Protein AF-A0A6L2R5H6-F1 (afdb_monomer)

Organism: NCBI:txid2696086

Structure (mmCIF, N/CA/C/O backbone):
data_AF-A0A6L2R5H6-F1
#
_entry.id   AF-A0A6L2R5H6-F1
#
loop_
_atom_site.group_PDB
_atom_site.id
_atom_site.type_symbol
_atom_site.label_atom_id
_atom_site.label_alt_id
_atom_site.label_comp_id
_atom_site.label_asym_id
_atom_site.label_entity_id
_atom_site.label_seq_id
_atom_site.pdbx_PDB_ins_code
_atom_site.Cartn_x
_atom_site.Cartn_y
_atom_site.Cartn_z
_atom_site.occupancy
_atom_site.B_iso_or_equiv
_atom_site.auth_seq_id
_atom_site.auth_comp_id
_atom_site.auth_asym_id
_atom_site.auth_atom_id
_atom_site.pdbx_PDB_model_num
ATOM 1 N N . MET A 1 1 ? -16.674 -4.174 21.453 1.00 46.22 1 MET A N 1
ATOM 2 C CA . MET A 1 1 ? -16.564 -4.418 19.999 1.00 46.22 1 MET A CA 1
ATOM 3 C C . MET A 1 1 ? -15.358 -3.650 19.458 1.00 46.22 1 MET A C 1
ATOM 5 O O . MET A 1 1 ? -15.331 -2.440 19.596 1.00 46.22 1 MET A O 1
ATOM 9 N N . ARG A 1 2 ? -14.319 -4.340 18.954 1.00 59.28 2 ARG A N 1
ATOM 10 C CA . ARG A 1 2 ? -13.053 -3.749 18.433 1.00 59.28 2 ARG A CA 1
ATOM 11 C C . ARG A 1 2 ? -12.675 -4.263 17.030 1.00 59.28 2 ARG A C 1
ATOM 13 O O . ARG A 1 2 ? -11.589 -3.983 16.540 1.00 59.28 2 ARG A O 1
ATOM 20 N N . GLN A 1 3 ? -13.557 -5.034 16.389 1.00 64.62 3 GLN A N 1
ATOM 21 C CA . GLN A 1 3 ? -13.247 -5.757 15.149 1.00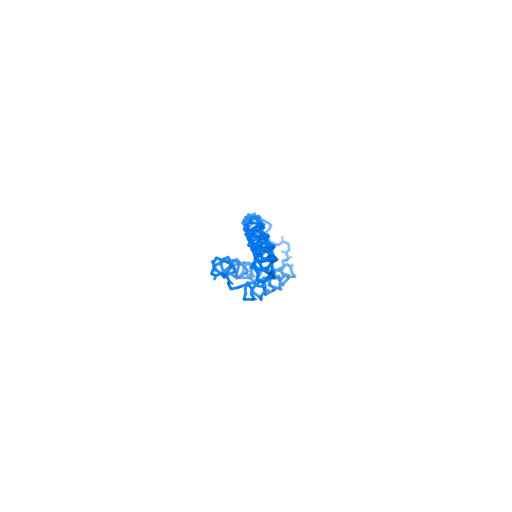 64.62 3 GLN A CA 1
ATOM 22 C C . GLN A 1 3 ? -12.982 -4.818 13.962 1.00 64.62 3 GLN A C 1
ATOM 24 O O . GLN A 1 3 ? -12.023 -5.047 13.234 1.00 64.62 3 GLN A O 1
ATOM 29 N N . GLY A 1 4 ? -13.735 -3.719 13.823 1.00 64.31 4 GLY A N 1
ATOM 30 C CA . GLY A 1 4 ? -13.471 -2.701 12.795 1.00 64.31 4 GLY A CA 1
ATOM 31 C C . GLY A 1 4 ? -12.086 -2.055 12.928 1.00 64.31 4 GLY A C 1
ATOM 32 O O . GLY A 1 4 ? -11.376 -1.896 11.940 1.00 64.31 4 GLY A O 1
ATOM 33 N N . ILE A 1 5 ? -11.646 -1.775 14.160 1.00 65.56 5 ILE A N 1
ATOM 34 C CA . ILE A 1 5 ? -10.323 -1.192 14.439 1.00 65.56 5 ILE A CA 1
ATOM 35 C C . ILE A 1 5 ? -9.202 -2.171 14.061 1.00 65.56 5 ILE A C 1
ATOM 37 O O . ILE A 1 5 ? -8.264 -1.787 13.369 1.00 65.56 5 ILE A O 1
ATOM 41 N N . CYS A 1 6 ? -9.328 -3.451 14.427 1.00 74.88 6 CYS A N 1
ATOM 42 C CA . CYS A 1 6 ? -8.341 -4.471 14.056 1.00 74.88 6 CYS A CA 1
ATOM 43 C C . CYS A 1 6 ? -8.226 -4.666 12.533 1.00 74.88 6 CYS A C 1
ATOM 45 O O . CYS A 1 6 ? -7.149 -4.985 12.030 1.00 74.88 6 CYS A O 1
ATOM 47 N N . LEU A 1 7 ? -9.321 -4.473 11.791 1.00 77.12 7 LEU A N 1
ATOM 48 C CA . LEU A 1 7 ? -9.310 -4.527 10.329 1.00 77.12 7 LEU A CA 1
ATOM 49 C C . LEU A 1 7 ? -8.588 -3.319 9.723 1.00 77.12 7 LEU A C 1
ATOM 51 O O . LEU A 1 7 ? -7.810 -3.492 8.787 1.00 77.12 7 LEU A O 1
ATOM 55 N N . LEU A 1 8 ? -8.759 -2.118 10.283 1.00 73.88 8 LEU A N 1
ATOM 56 C CA . LEU A 1 8 ? -8.023 -0.933 9.831 1.00 73.88 8 LEU A CA 1
ATOM 57 C C . LEU A 1 8 ? -6.516 -1.053 10.088 1.00 73.88 8 LEU A C 1
ATOM 59 O O . LEU A 1 8 ? -5.730 -0.757 9.190 1.00 73.88 8 LEU A O 1
ATOM 63 N N . ASP A 1 9 ? -6.102 -1.554 11.255 1.00 77.31 9 ASP A N 1
ATOM 64 C CA . ASP A 1 9 ? -4.680 -1.802 11.541 1.00 77.31 9 ASP A CA 1
ATOM 65 C C . ASP A 1 9 ? -4.088 -2.841 10.571 1.00 77.31 9 ASP A C 1
ATOM 67 O O . ASP A 1 9 ? -2.950 -2.719 10.109 1.00 77.31 9 ASP A O 1
ATOM 71 N N . ARG A 1 10 ? -4.885 -3.845 10.185 1.00 80.62 10 ARG A N 1
ATOM 72 C CA . ARG A 1 10 ? -4.477 -4.846 9.194 1.00 80.62 10 ARG A CA 1
ATOM 73 C C . ARG A 1 10 ? -4.363 -4.265 7.785 1.00 80.62 10 ARG A C 1
ATOM 75 O O . ARG A 1 10 ? -3.398 -4.577 7.093 1.00 80.62 10 ARG A O 1
ATOM 82 N N . ALA A 1 11 ? -5.289 -3.398 7.376 1.00 80.38 11 ALA A N 1
ATOM 83 C CA . ALA A 1 11 ? -5.197 -2.676 6.107 1.00 80.38 11 ALA A CA 1
ATOM 84 C C . ALA A 1 11 ? -3.939 -1.792 6.043 1.00 80.38 11 ALA A C 1
ATOM 86 O O . ALA A 1 11 ? -3.295 -1.698 4.999 1.00 80.38 11 ALA A O 1
ATOM 87 N N . LEU A 1 12 ? -3.565 -1.189 7.171 1.00 78.50 12 LEU A N 1
ATOM 88 C CA . LEU A 1 12 ? -2.388 -0.334 7.303 1.00 78.50 12 LEU A CA 1
ATOM 89 C C . LEU A 1 12 ? -1.082 -1.136 7.183 1.00 78.50 12 LEU A C 1
ATOM 91 O O . LEU A 1 12 ? -0.160 -0.727 6.484 1.00 78.50 12 LEU A O 1
ATOM 95 N N . ASN A 1 13 ? -1.031 -2.331 7.774 1.00 84.44 13 ASN A N 1
ATOM 96 C CA . ASN A 1 13 ? 0.104 -3.241 7.610 1.00 84.44 13 ASN A CA 1
ATOM 97 C C . ASN A 1 13 ? 0.256 -3.723 6.151 1.00 84.44 13 ASN A C 1
ATOM 99 O O . ASN A 1 13 ? 1.364 -3.759 5.619 1.00 84.44 13 ASN A O 1
ATOM 103 N N . ILE A 1 14 ? -0.854 -4.024 5.468 1.00 86.56 14 ILE A N 1
ATOM 104 C CA . ILE A 1 14 ? -0.828 -4.396 4.042 1.00 86.56 14 ILE A CA 1
ATOM 105 C C . ILE A 1 14 ? -0.347 -3.227 3.177 1.00 86.56 14 ILE A C 1
ATOM 107 O O . ILE A 1 14 ? 0.426 -3.447 2.251 1.00 86.56 14 ILE A O 1
ATOM 111 N N . ALA A 1 15 ? -0.725 -1.987 3.503 1.00 79.06 15 ALA A N 1
ATOM 112 C CA . ALA A 1 15 ? -0.234 -0.807 2.792 1.00 79.06 15 ALA A CA 1
ATOM 113 C C . ALA A 1 15 ? 1.296 -0.657 2.900 1.00 79.06 15 ALA A C 1
ATOM 115 O O . AL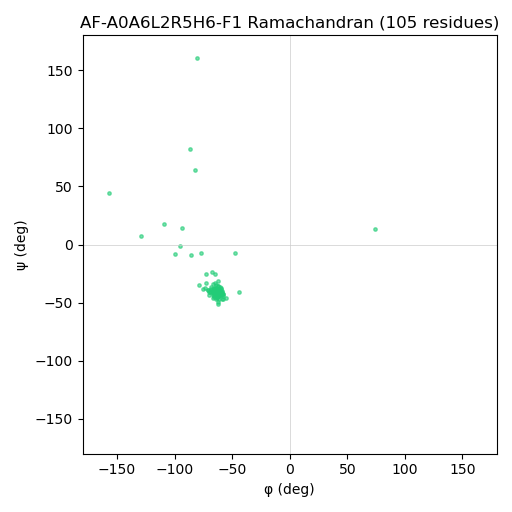A A 1 15 ? 1.946 -0.339 1.910 1.00 79.06 15 ALA A O 1
ATOM 116 N N . HIS A 1 16 ? 1.895 -0.937 4.062 1.00 81.12 16 HIS A N 1
ATOM 117 C CA . HIS A 1 16 ? 3.358 -0.936 4.195 1.00 81.12 16 HIS A CA 1
ATOM 118 C C . HIS A 1 16 ? 4.024 -2.034 3.354 1.00 81.12 16 HIS A C 1
ATOM 120 O O . HIS A 1 16 ? 5.071 -1.805 2.754 1.00 81.12 16 HIS A O 1
ATOM 126 N N . GLN A 1 17 ? 3.410 -3.216 3.273 1.00 85.06 17 GLN A N 1
ATOM 127 C CA . GLN A 1 17 ? 3.912 -4.312 2.438 1.00 85.06 17 GLN A CA 1
ATOM 128 C C . GLN A 1 17 ? 3.777 -3.996 0.943 1.00 85.06 17 GLN A C 1
ATOM 130 O O . GLN A 1 17 ? 4.670 -4.326 0.169 1.00 85.06 17 GLN A O 1
ATOM 135 N N . GLU A 1 18 ? 2.696 -3.322 0.543 1.00 83.88 18 GLU A N 1
ATOM 136 C CA . GLU A 1 18 ? 2.498 -2.809 -0.816 1.00 83.88 18 GLU A CA 1
ATOM 137 C C . GLU A 1 18 ? 3.595 -1.797 -1.172 1.00 83.88 18 GLU A C 1
ATOM 139 O O . GLU A 1 18 ? 4.214 -1.923 -2.225 1.00 83.88 18 GLU A O 1
ATOM 144 N N . MET A 1 19 ? 3.899 -0.849 -0.277 1.00 78.31 19 MET A N 1
ATOM 145 C CA . MET A 1 19 ? 4.988 0.119 -0.473 1.00 78.31 19 MET A CA 1
ATOM 146 C C . MET A 1 19 ? 6.342 -0.573 -0.652 1.00 78.31 19 MET A C 1
ATOM 148 O O . MET A 1 19 ? 7.053 -0.275 -1.609 1.00 78.31 19 MET A O 1
ATOM 152 N N . ALA A 1 20 ? 6.667 -1.541 0.208 1.00 82.75 20 ALA A N 1
ATOM 153 C CA . ALA A 1 20 ? 7.906 -2.308 0.093 1.00 82.75 20 ALA A CA 1
ATOM 154 C C . ALA A 1 20 ? 7.974 -3.123 -1.214 1.00 82.75 20 ALA A C 1
ATOM 156 O O . ALA A 1 20 ? 9.029 -3.205 -1.839 1.00 82.75 20 ALA A O 1
ATOM 157 N N . ALA A 1 21 ? 6.852 -3.695 -1.665 1.00 81.56 21 ALA A N 1
ATOM 158 C CA . ALA A 1 21 ? 6.779 -4.414 -2.937 1.00 81.56 21 ALA A CA 1
ATOM 159 C C . ALA A 1 21 ? 6.974 -3.476 -4.142 1.00 81.56 21 ALA A C 1
ATOM 161 O O . ALA A 1 21 ? 7.657 -3.841 -5.097 1.00 81.56 21 ALA A O 1
ATOM 162 N N . ILE A 1 22 ? 6.434 -2.253 -4.084 1.00 79.56 22 ILE A N 1
ATOM 163 C CA . ILE A 1 22 ? 6.658 -1.222 -5.108 1.00 79.56 22 ILE A CA 1
ATOM 164 C C . ILE A 1 22 ? 8.138 -0.825 -5.161 1.00 79.56 22 ILE A C 1
ATOM 166 O O . ILE A 1 22 ? 8.703 -0.758 -6.251 1.00 79.56 22 ILE A O 1
ATOM 170 N N . GLU A 1 23 ? 8.779 -0.599 -4.011 1.00 79.69 23 GLU A N 1
ATOM 171 C CA . GLU A 1 23 ? 10.214 -0.274 -3.939 1.00 79.69 23 GLU A CA 1
ATOM 172 C C . GLU A 1 23 ? 11.097 -1.405 -4.482 1.00 79.69 23 GLU A C 1
ATOM 174 O O . GLU A 1 23 ? 12.097 -1.146 -5.150 1.00 79.69 23 GLU A O 1
ATOM 179 N N . ALA A 1 24 ? 10.700 -2.658 -4.256 1.00 82.56 24 ALA A N 1
ATOM 180 C CA . ALA A 1 24 ? 11.383 -3.837 -4.780 1.00 82.56 24 ALA A CA 1
ATOM 181 C C . ALA A 1 24 ? 11.104 -4.111 -6.275 1.00 82.56 24 ALA A C 1
ATOM 183 O O . ALA A 1 24 ? 11.718 -5.004 -6.858 1.00 82.56 24 ALA A O 1
ATOM 184 N N . GLY A 1 25 ? 10.188 -3.369 -6.910 1.00 82.56 25 GLY A N 1
ATOM 185 C CA . GLY A 1 25 ? 9.763 -3.599 -8.296 1.00 82.56 25 GLY A CA 1
ATOM 186 C C . GLY A 1 25 ? 8.854 -4.822 -8.486 1.00 82.56 25 GLY A C 1
ATOM 187 O O . GLY A 1 25 ? 8.618 -5.247 -9.617 1.00 82.56 25 GLY A O 1
ATOM 188 N N . GLU A 1 26 ? 8.319 -5.386 -7.400 1.00 89.56 26 GLU A N 1
ATOM 189 C CA . GLU A 1 26 ? 7.391 -6.522 -7.388 1.00 89.56 26 GLU A CA 1
ATOM 190 C C . GLU A 1 26 ? 5.945 -6.050 -7.651 1.00 89.56 26 GLU A C 1
ATOM 192 O O . GLU A 1 26 ? 5.063 -6.139 -6.793 1.00 89.56 26 GLU A O 1
ATOM 197 N N . TYR A 1 27 ? 5.685 -5.514 -8.846 1.00 78.88 27 TYR A N 1
ATOM 198 C CA . TYR A 1 27 ? 4.416 -4.840 -9.161 1.00 78.88 27 TYR A CA 1
ATOM 199 C C . TYR A 1 27 ? 3.180 -5.751 -9.117 1.00 78.88 27 TYR A C 1
ATOM 201 O O . TYR A 1 27 ? 2.117 -5.304 -8.687 1.00 78.88 27 TYR A O 1
ATOM 209 N N . ASP A 1 28 ? 3.307 -7.022 -9.509 1.00 83.06 28 ASP A N 1
ATOM 210 C CA . ASP A 1 28 ? 2.193 -7.982 -9.455 1.00 83.06 28 ASP A CA 1
ATOM 211 C C . ASP A 1 28 ? 1.738 -8.213 -8.006 1.00 83.06 28 ASP A C 1
ATOM 213 O O . ASP A 1 28 ? 0.552 -8.117 -7.685 1.00 83.06 28 ASP A O 1
ATOM 217 N N . LYS A 1 29 ? 2.705 -8.397 -7.101 1.00 82.06 29 LYS A N 1
ATOM 218 C CA . LYS A 1 29 ? 2.472 -8.550 -5.662 1.00 82.06 29 LYS A CA 1
ATOM 219 C C . LYS A 1 29 ? 1.909 -7.277 -5.036 1.00 82.06 29 LYS A C 1
ATOM 221 O O . LYS A 1 29 ? 0.993 -7.352 -4.220 1.00 82.06 29 LYS A O 1
ATOM 226 N N . ALA A 1 30 ? 2.403 -6.105 -5.437 1.00 80.12 30 ALA A N 1
ATOM 227 C CA . ALA A 1 30 ? 1.825 -4.832 -5.010 1.00 80.12 30 ALA A CA 1
ATOM 228 C C . ALA A 1 30 ? 0.344 -4.721 -5.423 1.00 80.12 30 ALA A C 1
ATOM 230 O O . ALA A 1 30 ? -0.490 -4.303 -4.622 1.00 80.12 30 ALA A O 1
ATOM 231 N N . GLY A 1 31 ? -0.008 -5.165 -6.634 1.00 81.75 31 GLY A N 1
ATOM 232 C CA . GLY A 1 31 ? -1.390 -5.190 -7.116 1.00 81.75 31 GLY A CA 1
ATOM 233 C C . GLY A 1 31 ? -2.309 -6.134 -6.331 1.00 81.75 31 GLY A C 1
ATOM 234 O O . GLY A 1 31 ? -3.468 -5.795 -6.074 1.00 81.75 31 GLY A O 1
ATOM 235 N N . GLU A 1 32 ? -1.810 -7.300 -5.921 1.00 89.56 32 GLU A N 1
ATOM 236 C CA . GLU A 1 32 ? -2.548 -8.233 -5.057 1.00 89.56 32 GLU A CA 1
ATOM 237 C C . GLU A 1 32 ? -2.770 -7.660 -3.653 1.00 89.56 32 GLU A C 1
ATOM 239 O O . GLU A 1 32 ? -3.898 -7.672 -3.151 1.00 89.56 32 GLU A O 1
ATOM 244 N N . LEU A 1 33 ? -1.723 -7.084 -3.052 1.00 86.62 33 LEU A N 1
ATOM 245 C CA . LEU A 1 33 ? -1.792 -6.426 -1.744 1.00 86.62 33 LEU A CA 1
ATOM 246 C C . LEU A 1 33 ? -2.759 -5.234 -1.767 1.00 86.62 33 LEU A C 1
ATOM 248 O O . LEU A 1 33 ? -3.566 -5.071 -0.850 1.00 86.62 33 LEU A O 1
ATOM 252 N N . ALA A 1 34 ? -2.759 -4.447 -2.846 1.00 82.00 34 ALA A N 1
ATOM 253 C CA . ALA A 1 34 ? -3.684 -3.333 -3.026 1.00 82.00 34 ALA A CA 1
ATOM 254 C C . ALA A 1 34 ? -5.152 -3.793 -3.042 1.00 82.00 34 ALA A C 1
ATOM 256 O O . ALA A 1 34 ? -6.001 -3.173 -2.392 1.00 82.00 34 ALA A O 1
ATOM 257 N N . ARG A 1 35 ? -5.448 -4.897 -3.745 1.00 87.19 35 ARG A N 1
ATOM 258 C CA . ARG A 1 35 ? -6.785 -5.516 -3.774 1.00 87.19 35 ARG A CA 1
ATOM 259 C C . ARG A 1 35 ? -7.196 -5.998 -2.385 1.00 87.19 35 ARG A C 1
ATOM 261 O O . ARG A 1 35 ? -8.242 -5.595 -1.883 1.00 87.19 35 ARG A O 1
ATOM 268 N N . GLN A 1 36 ? -6.325 -6.762 -1.728 1.00 88.38 36 GLN A N 1
ATOM 269 C CA . GLN A 1 36 ? -6.579 -7.296 -0.391 1.00 88.38 36 GLN A CA 1
ATOM 270 C C . GLN A 1 36 ? -6.826 -6.188 0.645 1.00 88.38 36 GLN A C 1
ATOM 272 O O . GLN A 1 36 ? -7.694 -6.311 1.512 1.00 88.38 36 GLN A O 1
ATOM 277 N N . ARG A 1 37 ? -6.098 -5.072 0.545 1.00 88.06 37 ARG A N 1
ATOM 278 C CA . ARG A 1 37 ? -6.328 -3.892 1.383 1.00 88.06 37 ARG A CA 1
ATOM 279 C C . ARG A 1 37 ? -7.714 -3.288 1.150 1.00 88.06 37 ARG A C 1
ATOM 281 O O . ARG A 1 37 ? -8.383 -2.940 2.122 1.00 88.06 37 ARG A O 1
ATOM 288 N N . GLY A 1 38 ? -8.144 -3.160 -0.106 1.00 82.81 38 GLY A N 1
ATOM 289 C CA . GLY A 1 38 ? -9.466 -2.629 -0.459 1.00 82.81 38 GLY A CA 1
ATOM 290 C C . GLY A 1 38 ? -10.610 -3.443 0.151 1.00 82.81 38 GLY A C 1
ATOM 291 O O . GLY A 1 38 ? -11.542 -2.875 0.728 1.00 82.81 38 GLY A O 1
ATOM 292 N N . ASP A 1 39 ? -10.488 -4.769 0.118 1.00 86.19 39 ASP A N 1
ATOM 293 C CA . ASP A 1 39 ? -11.480 -5.679 0.696 1.00 86.19 39 ASP A CA 1
ATOM 294 C C . ASP A 1 39 ? -11.573 -5.531 2.219 1.00 86.19 39 ASP A C 1
ATOM 296 O O . ASP A 1 39 ? -12.666 -5.526 2.788 1.00 86.19 39 ASP A O 1
ATOM 300 N N . ILE A 1 40 ? -10.434 -5.380 2.900 1.00 84.94 40 ILE A N 1
ATOM 301 C CA . ILE A 1 40 ? -10.385 -5.226 4.360 1.00 84.94 40 ILE A CA 1
ATOM 302 C C . ILE A 1 40 ? -10.930 -3.868 4.798 1.00 84.94 40 ILE A C 1
ATOM 304 O O . ILE A 1 40 ? -11.643 -3.796 5.797 1.00 84.94 40 ILE A O 1
ATOM 308 N N . ILE A 1 41 ? -10.644 -2.798 4.056 1.00 79.88 41 ILE A N 1
ATOM 309 C CA . ILE A 1 41 ? -11.210 -1.470 4.330 1.00 79.88 41 ILE A CA 1
ATOM 310 C C . ILE A 1 41 ? -12.732 -1.491 4.150 1.00 79.88 41 ILE A C 1
ATOM 312 O O . ILE A 1 41 ? -13.450 -0.937 4.979 1.00 79.88 41 ILE A O 1
ATOM 316 N N . SER A 1 42 ? -13.232 -2.169 3.116 1.00 79.00 42 SER A N 1
ATOM 317 C CA . SER A 1 42 ? -14.674 -2.315 2.878 1.00 79.00 42 SER A CA 1
ATOM 318 C C . SER A 1 42 ? -15.357 -3.092 4.009 1.00 79.00 42 SER A C 1
ATOM 320 O O . SER A 1 42 ? -16.401 -2.679 4.513 1.00 79.00 42 SER A O 1
ATOM 322 N N . GLN A 1 43 ? -14.726 -4.171 4.482 1.00 80.69 43 GLN A N 1
ATOM 323 C CA . GLN A 1 43 ? -15.192 -4.928 5.646 1.00 80.69 43 GLN A CA 1
ATOM 324 C C . GLN A 1 43 ? -15.147 -4.093 6.930 1.00 80.69 43 GLN A C 1
ATOM 326 O O . GLN A 1 43 ? -16.112 -4.097 7.693 1.00 80.69 43 GLN A O 1
ATOM 331 N N . ALA A 1 44 ? -14.071 -3.333 7.153 1.00 75.56 44 ALA A N 1
ATOM 332 C CA . ALA A 1 44 ? -13.963 -2.431 8.293 1.00 75.56 44 ALA A CA 1
ATOM 333 C C . ALA A 1 44 ? -15.104 -1.405 8.290 1.00 75.56 44 ALA A C 1
ATOM 335 O O . ALA A 1 44 ? -15.747 -1.221 9.320 1.00 75.56 44 ALA A O 1
ATOM 336 N N . TRP A 1 45 ? -15.406 -0.817 7.128 1.00 71.94 45 TRP A N 1
ATOM 337 C CA . TRP A 1 45 ? -16.516 0.118 6.952 1.00 71.94 45 TRP A CA 1
ATOM 338 C C . TRP A 1 45 ? -17.887 -0.503 7.220 1.00 71.94 45 TRP A C 1
ATOM 340 O O . TRP A 1 45 ? -18.725 0.142 7.839 1.00 71.94 45 TRP A O 1
ATOM 350 N N . SER A 1 46 ? -18.112 -1.757 6.823 1.00 72.62 46 SER A N 1
ATOM 351 C CA . SER A 1 46 ? -19.378 -2.455 7.105 1.00 72.62 46 SER A CA 1
ATOM 352 C C . SER A 1 46 ? -19.601 -2.756 8.596 1.00 72.62 46 SER A C 1
ATOM 354 O O . SER A 1 46 ? -20.737 -2.901 9.037 1.00 72.62 46 SER A O 1
ATOM 356 N N . LEU A 1 47 ? -18.520 -2.827 9.379 1.00 69.00 47 LEU A N 1
ATOM 357 C CA . LEU A 1 47 ? -18.532 -3.103 10.821 1.00 69.00 47 LEU A CA 1
ATOM 358 C C . LEU A 1 47 ? -18.507 -1.826 11.676 1.00 69.00 47 LEU A C 1
ATOM 360 O O . LEU A 1 47 ? -18.503 -1.893 12.908 1.00 69.00 47 LEU A O 1
ATOM 364 N N . LEU A 1 48 ? -18.456 -0.667 11.027 1.00 61.12 48 LEU A N 1
ATOM 365 C CA . LEU A 1 48 ? -18.356 0.647 11.640 1.00 61.12 48 LEU A CA 1
ATOM 366 C C . LEU A 1 48 ? -19.770 1.161 11.972 1.00 61.12 48 LEU A C 1
ATOM 368 O O . LEU A 1 48 ? -20.380 1.903 11.210 1.00 61.12 48 LEU A O 1
ATOM 372 N N . GLY A 1 49 ? -20.302 0.720 13.116 1.00 59.38 49 GLY A N 1
ATOM 373 C CA . GLY A 1 49 ? -21.445 1.357 13.787 1.00 59.38 49 GLY A CA 1
ATOM 374 C C . GLY A 1 49 ? -21.020 2.586 14.608 1.00 59.38 49 GLY A C 1
ATOM 375 O O . GLY A 1 49 ? -19.847 2.707 14.965 1.00 59.38 49 GLY A O 1
ATOM 376 N N . ASP A 1 50 ? -21.984 3.461 14.921 1.00 55.31 50 ASP A N 1
ATOM 377 C CA . ASP A 1 50 ? -21.882 4.853 15.431 1.00 55.31 50 ASP A CA 1
ATOM 378 C C . ASP A 1 50 ? -20.931 5.154 16.622 1.00 55.31 50 ASP A C 1
ATOM 380 O O . ASP A 1 50 ? -20.711 6.312 16.971 1.00 55.31 50 ASP A O 1
ATOM 384 N N . GLU A 1 51 ? -20.316 4.168 17.276 1.00 54.16 51 GLU A N 1
ATOM 385 C CA . GLU A 1 51 ? -19.774 4.341 18.634 1.00 54.16 51 GLU A CA 1
ATOM 386 C C . GLU A 1 51 ? -18.287 4.747 18.766 1.00 54.16 51 GLU A C 1
ATOM 388 O O . GLU A 1 51 ? -17.733 4.662 19.859 1.00 54.16 51 GLU A O 1
ATOM 393 N N . SER A 1 52 ? -17.566 5.202 17.730 1.00 56.59 52 SER A N 1
ATOM 394 C CA . SER A 1 52 ? -16.177 5.697 17.962 1.00 56.59 52 SER A CA 1
ATOM 395 C C . SER A 1 52 ? -15.608 6.680 16.933 1.00 56.59 52 SER A C 1
ATOM 397 O O . SER A 1 52 ? -14.436 6.598 16.556 1.00 56.59 52 SER A O 1
ATOM 399 N N . ALA A 1 53 ? 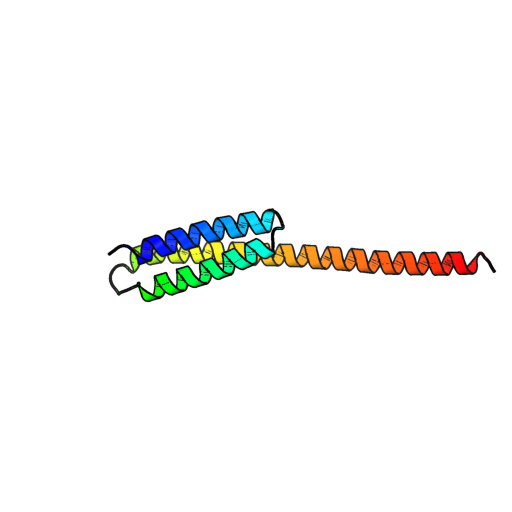-16.407 7.667 16.521 1.00 59.66 53 ALA A N 1
ATOM 400 C CA . ALA A 1 53 ? -16.036 8.688 15.530 1.00 59.66 53 ALA A CA 1
ATOM 401 C C . ALA A 1 53 ? -14.622 9.302 15.710 1.00 59.66 53 ALA A C 1
ATOM 403 O O . ALA A 1 53 ? -13.887 9.443 14.732 1.00 59.66 53 ALA A O 1
ATOM 404 N N . GLU A 1 54 ? -14.187 9.598 16.941 1.00 59.75 54 GLU A N 1
ATOM 405 C CA . GLU A 1 54 ? -12.875 10.225 17.190 1.00 59.75 54 GLU A CA 1
ATOM 406 C C . GLU A 1 54 ? -11.670 9.278 17.045 1.00 59.75 54 GLU A C 1
ATOM 408 O O . GLU A 1 54 ? -10.633 9.650 16.489 1.00 59.75 54 GLU A O 1
ATOM 413 N N . GLN A 1 55 ? -11.780 8.017 17.479 1.00 58.69 55 GLN A N 1
ATOM 414 C CA . GLN A 1 55 ? -10.672 7.059 17.329 1.00 58.69 55 GLN A CA 1
ATOM 415 C C . GLN A 1 55 ? -10.488 6.612 15.874 1.00 58.69 55 GLN A C 1
ATOM 417 O O . GLN A 1 55 ? -9.371 6.262 15.481 1.00 58.69 55 GLN A O 1
ATOM 422 N N . TYR A 1 56 ? -11.555 6.678 15.074 1.00 64.88 56 TYR A N 1
ATOM 423 C CA . TYR A 1 56 ? -11.514 6.436 13.635 1.00 64.88 56 TYR A CA 1
ATOM 424 C C . TYR A 1 56 ? -10.974 7.626 12.851 1.00 64.88 56 TYR A C 1
ATOM 426 O O . TYR A 1 56 ? -10.240 7.424 11.884 1.00 64.88 56 TYR A O 1
ATOM 4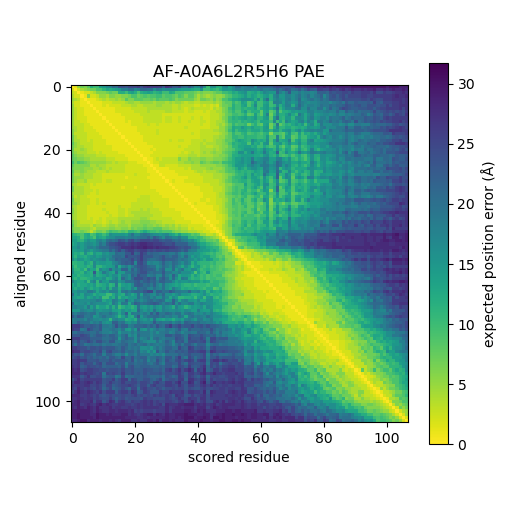34 N N . ARG A 1 57 ? -11.248 8.861 13.289 1.00 67.50 57 ARG A N 1
ATOM 435 C CA . ARG A 1 57 ? -10.739 10.077 12.643 1.00 67.50 57 ARG A CA 1
ATOM 436 C C . ARG A 1 57 ? -9.213 10.066 12.520 1.00 67.50 57 ARG A C 1
ATOM 438 O O . ARG A 1 57 ? -8.692 10.322 11.437 1.00 67.50 57 ARG A O 1
ATOM 445 N N . SER A 1 58 ? -8.489 9.705 13.580 1.00 70.62 58 SER A N 1
ATOM 446 C CA . SER A 1 58 ? -7.016 9.660 13.550 1.00 70.62 58 SER A CA 1
ATOM 447 C C . SER A 1 58 ? -6.453 8.586 12.604 1.00 70.62 58 SER A C 1
ATOM 449 O O . SER A 1 58 ? -5.475 8.840 11.892 1.00 70.62 58 SER A O 1
ATOM 451 N N . ARG A 1 59 ? -7.095 7.409 12.517 1.00 65.06 59 ARG A N 1
ATOM 452 C CA . ARG A 1 59 ? -6.699 6.344 11.574 1.00 65.06 59 ARG A CA 1
ATOM 453 C C . ARG A 1 59 ? -7.075 6.667 10.130 1.00 65.06 59 ARG A C 1
ATOM 455 O O . ARG A 1 59 ? -6.281 6.389 9.239 1.00 65.06 59 ARG A O 1
ATOM 462 N N . LEU A 1 60 ? -8.224 7.298 9.885 1.00 70.62 60 LEU A N 1
ATOM 463 C CA . LEU A 1 60 ? -8.623 7.755 8.548 1.00 70.62 60 LEU A CA 1
ATOM 464 C C . LEU A 1 60 ? -7.674 8.827 8.012 1.00 70.62 60 LEU A C 1
ATOM 466 O O . LEU A 1 60 ? -7.293 8.780 6.845 1.00 70.62 60 LEU A O 1
ATOM 470 N N . VAL A 1 61 ? -7.234 9.750 8.871 1.00 80.00 61 VAL A N 1
ATOM 471 C CA . VAL A 1 61 ? -6.201 10.732 8.512 1.00 80.00 61 VAL A CA 1
ATOM 472 C C . VAL A 1 61 ? -4.889 10.031 8.154 1.00 80.00 61 VAL A C 1
ATOM 474 O O . VAL A 1 61 ? -4.302 10.357 7.123 1.00 80.00 61 VAL A O 1
ATOM 477 N N . SER A 1 62 ? -4.469 9.029 8.936 1.00 74.38 62 SER A N 1
ATOM 478 C CA . SER A 1 62 ? -3.257 8.246 8.640 1.00 74.38 62 SER A CA 1
ATOM 479 C C . SER A 1 62 ? -3.371 7.473 7.321 1.00 74.38 62 SER A C 1
ATOM 481 O O . SER A 1 62 ? -2.463 7.534 6.493 1.00 74.38 62 SER A O 1
ATOM 483 N N . LEU A 1 63 ? -4.505 6.810 7.071 1.00 72.38 63 LEU A N 1
ATOM 484 C CA . LEU A 1 63 ? -4.777 6.109 5.812 1.00 72.38 63 LEU A CA 1
ATOM 485 C C . LEU A 1 63 ? -4.779 7.068 4.616 1.00 72.38 63 LEU A C 1
ATOM 487 O O . LEU A 1 63 ? -4.162 6.771 3.598 1.00 72.38 63 LEU A O 1
ATOM 491 N N . ALA A 1 64 ? -5.394 8.246 4.736 1.00 76.62 64 ALA A N 1
ATOM 492 C CA . ALA A 1 64 ? -5.391 9.257 3.678 1.00 76.62 64 ALA A CA 1
ATOM 493 C C . ALA A 1 64 ? -3.984 9.818 3.401 1.00 76.62 64 ALA A C 1
ATOM 495 O O . ALA A 1 64 ? -3.650 10.181 2.270 1.00 76.62 64 ALA A O 1
ATOM 496 N N . GLN A 1 65 ? -3.136 9.911 4.424 1.00 80.19 65 GLN A N 1
ATOM 497 C CA . GLN A 1 65 ? -1.745 10.328 4.271 1.00 80.19 65 GLN A CA 1
ATOM 498 C C . GLN A 1 65 ? -0.920 9.258 3.543 1.00 80.19 65 GLN A C 1
ATOM 500 O O . GLN A 1 65 ? -0.213 9.584 2.590 1.00 80.19 65 GLN A O 1
ATOM 505 N N . MET A 1 66 ? -1.104 7.985 3.899 1.00 77.75 66 MET A N 1
ATOM 506 C CA . MET A 1 66 ? -0.509 6.852 3.185 1.00 77.75 66 MET A CA 1
ATOM 507 C C . MET A 1 66 ? -0.985 6.749 1.735 1.00 77.75 66 MET A C 1
ATOM 509 O O . MET A 1 66 ? -0.163 6.583 0.839 1.00 77.75 66 MET A O 1
ATOM 513 N N . GLN A 1 67 ? -2.281 6.929 1.475 1.00 74.62 67 GLN A N 1
ATOM 514 C CA . GLN A 1 67 ? -2.843 6.909 0.122 1.00 74.62 67 GLN A CA 1
ATOM 515 C C . GLN A 1 67 ? -2.205 7.983 -0.772 1.00 74.62 67 GLN A C 1
ATOM 517 O O . GLN A 1 67 ? -1.902 7.731 -1.938 1.00 74.62 67 GLN A O 1
ATOM 522 N N . ARG A 1 68 ? -1.953 9.180 -0.224 1.00 77.75 68 ARG A N 1
ATOM 523 C CA . ARG A 1 68 ? -1.237 10.251 -0.936 1.00 77.75 68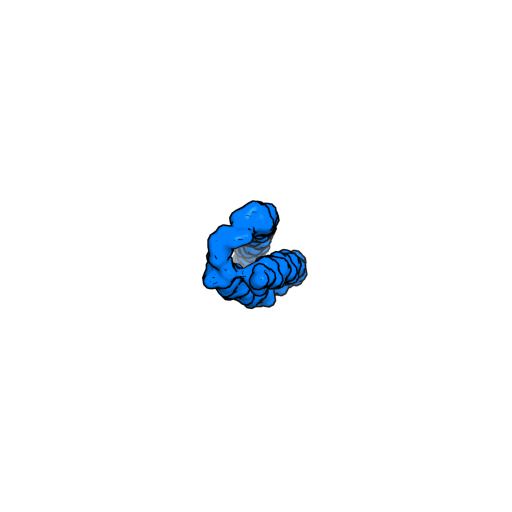 ARG A CA 1
ATOM 524 C C . ARG A 1 68 ? 0.214 9.873 -1.227 1.00 77.75 68 ARG A C 1
ATOM 526 O O . ARG A 1 68 ? 0.675 10.113 -2.338 1.00 77.75 68 ARG A O 1
ATOM 533 N N . CYS A 1 69 ? 0.902 9.250 -0.271 1.00 76.69 69 CYS A N 1
ATOM 534 C CA . CYS A 1 69 ? 2.274 8.779 -0.462 1.00 76.69 69 CYS A CA 1
ATOM 535 C C . CYS A 1 69 ? 2.350 7.714 -1.568 1.00 76.69 69 CYS A C 1
ATOM 537 O O . CYS A 1 69 ? 3.095 7.874 -2.530 1.00 76.69 69 CYS A O 1
ATOM 539 N N . LEU A 1 70 ? 1.480 6.702 -1.509 1.00 69.56 70 LEU A N 1
ATOM 540 C CA . LEU A 1 70 ? 1.362 5.660 -2.533 1.00 69.56 70 LEU A CA 1
ATOM 541 C C . LEU A 1 70 ? 1.042 6.224 -3.917 1.00 69.56 70 LEU A C 1
ATOM 543 O O . LEU A 1 70 ? 1.648 5.819 -4.904 1.00 69.56 70 LEU A O 1
ATOM 547 N N . THR A 1 71 ? 0.132 7.196 -3.995 1.00 73.94 71 THR A N 1
ATOM 548 C CA . THR A 1 71 ? -0.205 7.857 -5.265 1.00 73.94 71 THR A CA 1
ATOM 549 C C . THR A 1 71 ? 1.004 8.602 -5.838 1.00 73.94 71 THR A C 1
ATOM 551 O O . THR A 1 71 ? 1.258 8.534 -7.039 1.00 73.94 71 THR A O 1
ATOM 554 N N . SER A 1 72 ? 1.781 9.275 -4.984 1.00 76.25 72 SER A N 1
ATOM 555 C CA . SER A 1 72 ? 3.010 9.962 -5.391 1.00 76.25 72 SER A CA 1
ATOM 556 C C . SER A 1 72 ? 4.091 8.985 -5.858 1.00 76.25 72 SER A C 1
ATOM 558 O O . SER A 1 72 ? 4.751 9.242 -6.862 1.00 76.25 72 SER A O 1
ATOM 560 N N . MET A 1 73 ? 4.265 7.858 -5.163 1.00 70.56 73 MET A N 1
ATOM 561 C CA . MET A 1 73 ? 5.211 6.813 -5.562 1.00 70.56 73 MET A CA 1
ATOM 562 C C . MET A 1 73 ? 4.810 6.191 -6.899 1.00 70.56 73 MET A C 1
ATOM 564 O O . MET A 1 73 ? 5.635 6.117 -7.803 1.00 70.56 73 MET A O 1
ATOM 568 N N . ALA A 1 74 ? 3.534 5.835 -7.068 1.00 62.94 74 ALA A N 1
ATOM 569 C CA . ALA A 1 74 ? 3.015 5.291 -8.319 1.00 62.94 74 ALA A CA 1
ATOM 570 C C . ALA A 1 74 ? 3.193 6.263 -9.500 1.00 62.94 74 ALA A C 1
ATOM 572 O O . ALA A 1 74 ? 3.516 5.833 -10.610 1.00 62.94 74 ALA A O 1
ATOM 573 N N . ALA A 1 75 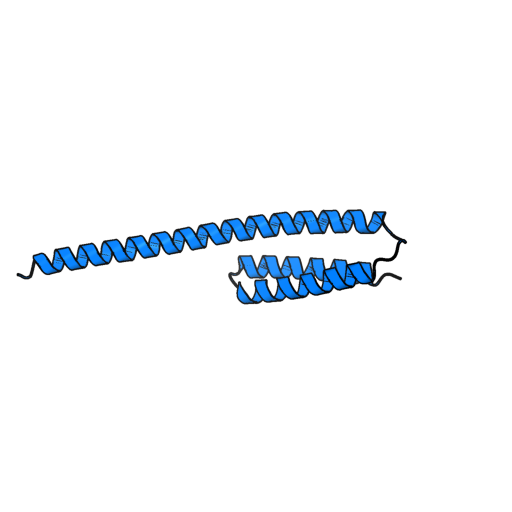? 3.029 7.572 -9.272 1.00 69.94 75 ALA A N 1
ATOM 574 C CA . ALA A 1 75 ? 3.322 8.595 -10.275 1.00 69.94 75 ALA A CA 1
ATOM 575 C C . ALA A 1 75 ? 4.815 8.616 -10.654 1.00 69.94 75 ALA A C 1
ATOM 577 O O . ALA A 1 75 ? 5.138 8.568 -11.838 1.00 69.94 75 ALA A O 1
ATOM 578 N N . GLY A 1 76 ? 5.720 8.579 -9.671 1.00 71.12 76 GLY A N 1
ATOM 579 C CA . GLY A 1 76 ? 7.163 8.507 -9.925 1.00 71.12 76 GLY A CA 1
ATOM 580 C C . GLY A 1 76 ? 7.579 7.236 -10.673 1.00 71.12 76 GLY A C 1
ATOM 581 O O . GLY A 1 76 ? 8.330 7.299 -11.646 1.00 71.12 76 GLY A O 1
ATOM 582 N N . THR A 1 77 ? 7.042 6.075 -10.292 1.00 63.44 77 THR A N 1
ATOM 583 C CA . THR A 1 77 ? 7.286 4.808 -10.997 1.00 63.44 77 THR A CA 1
ATOM 584 C C . THR A 1 77 ? 6.805 4.874 -12.446 1.00 63.44 77 THR A C 1
ATOM 586 O O . THR A 1 77 ? 7.508 4.429 -13.356 1.00 63.44 77 THR A O 1
ATOM 589 N N . ARG A 1 78 ? 5.630 5.468 -12.692 1.00 63.19 78 ARG A N 1
ATOM 590 C CA . ARG A 1 78 ? 5.120 5.689 -14.050 1.00 63.19 78 ARG A CA 1
ATOM 591 C C . ARG A 1 78 ? 6.091 6.531 -14.877 1.00 63.19 78 ARG A C 1
ATOM 593 O O . ARG A 1 78 ? 6.338 6.181 -16.031 1.00 63.19 78 ARG A O 1
ATOM 600 N N . ASP A 1 79 ? 6.657 7.586 -14.305 1.00 69.88 79 ASP A N 1
ATOM 601 C CA . ASP A 1 79 ? 7.606 8.457 -15.005 1.00 69.88 79 ASP A CA 1
ATOM 602 C C . ASP A 1 79 ? 8.900 7.715 -15.371 1.00 69.88 79 ASP A C 1
ATOM 604 O O . ASP A 1 79 ? 9.361 7.810 -16.510 1.00 69.88 79 ASP A O 1
ATOM 608 N N . VAL A 1 80 ? 9.420 6.869 -14.476 1.00 70.12 80 VAL A N 1
ATOM 609 C CA . VAL A 1 80 ? 10.583 6.000 -14.750 1.00 70.12 80 VAL A CA 1
ATOM 610 C C . VAL A 1 80 ? 10.289 4.993 -15.873 1.00 70.12 80 VAL A C 1
ATOM 612 O O . VAL A 1 80 ? 11.118 4.759 -16.762 1.00 70.12 80 VAL A O 1
ATOM 615 N N . VAL A 1 81 ? 9.089 4.404 -15.892 1.00 63.03 81 VAL A N 1
ATOM 616 C CA . VAL A 1 81 ? 8.665 3.488 -16.965 1.00 63.03 81 VAL A CA 1
ATOM 617 C C . VAL A 1 81 ? 8.526 4.231 -18.299 1.00 63.03 81 VAL A C 1
ATOM 619 O O . VAL A 1 81 ? 8.969 3.738 -19.338 1.00 63.03 81 VAL A O 1
ATOM 622 N N . VAL A 1 82 ? 7.973 5.445 -18.301 1.00 66.69 82 VAL A N 1
ATOM 623 C CA . VAL A 1 82 ? 7.890 6.280 -19.508 1.00 66.69 82 VAL A CA 1
ATOM 624 C C . VAL A 1 82 ? 9.286 6.641 -20.016 1.00 66.69 82 VAL A C 1
ATOM 626 O O . VAL A 1 82 ? 9.551 6.509 -21.214 1.00 66.69 82 VAL A O 1
ATOM 629 N N . GLU A 1 83 ? 10.197 7.035 -19.131 1.00 68.69 83 GLU A N 1
ATOM 630 C CA . GLU A 1 83 ? 11.564 7.405 -19.491 1.00 68.69 83 GLU A CA 1
ATOM 631 C C . GLU A 1 83 ? 12.342 6.212 -20.072 1.00 68.69 83 GLU A C 1
ATOM 633 O O . GLU A 1 83 ? 12.998 6.329 -21.113 1.00 68.69 83 GLU A O 1
ATOM 638 N N . SER A 1 84 ? 12.227 5.029 -19.464 1.00 63.91 84 SER A N 1
ATOM 639 C CA . SER A 1 84 ? 12.872 3.806 -19.963 1.00 63.91 84 SER A CA 1
ATOM 640 C C . SER A 1 84 ? 12.318 3.365 -21.326 1.00 63.91 84 SER A C 1
ATOM 642 O O . SER A 1 84 ? 13.089 3.013 -22.228 1.00 63.91 84 SER A O 1
ATOM 644 N N . LEU A 1 85 ? 11.003 3.480 -21.547 1.00 67.06 85 LEU A N 1
ATOM 645 C CA . LEU A 1 85 ? 10.382 3.246 -22.854 1.00 67.06 85 LEU A CA 1
ATOM 646 C C . LEU A 1 85 ? 10.845 4.263 -23.909 1.00 67.06 85 LEU A C 1
ATOM 648 O O . LEU A 1 85 ? 11.101 3.885 -25.058 1.00 67.06 85 LEU A O 1
ATOM 652 N N . GLN A 1 86 ? 10.989 5.540 -23.547 1.00 67.00 86 GLN A N 1
ATOM 653 C CA . GLN A 1 86 ? 11.506 6.576 -24.447 1.00 67.00 86 GLN A CA 1
ATOM 654 C C . GLN A 1 86 ? 12.973 6.329 -24.821 1.00 67.00 86 GLN A C 1
ATOM 656 O O . GLN A 1 86 ? 13.312 6.379 -26.008 1.00 67.00 86 GLN A O 1
ATOM 661 N N . LYS A 1 87 ? 13.827 5.982 -23.849 1.00 68.56 87 LYS A N 1
ATOM 662 C CA . LYS A 1 87 ? 15.232 5.604 -24.083 1.00 68.56 87 LYS A CA 1
ATOM 663 C C . LYS A 1 87 ? 15.337 4.383 -25.001 1.00 68.56 87 LYS A C 1
ATOM 665 O O . LYS A 1 87 ? 16.103 4.403 -25.964 1.00 68.56 87 LYS A O 1
ATOM 670 N N . SER A 1 88 ? 14.502 3.362 -24.793 1.00 64.12 88 SER A N 1
ATOM 671 C CA . SER A 1 88 ? 14.437 2.179 -25.665 1.00 64.12 88 SER A CA 1
ATOM 672 C C . SER A 1 88 ? 14.004 2.526 -27.099 1.00 64.12 88 SER A C 1
ATOM 674 O O . SER A 1 88 ? 14.616 2.075 -28.073 1.00 64.12 88 SER A O 1
ATOM 676 N N . ARG A 1 89 ? 12.996 3.397 -27.266 1.00 66.31 89 ARG A N 1
ATOM 677 C CA . ARG A 1 89 ? 12.562 3.895 -28.586 1.00 66.31 89 ARG A CA 1
ATOM 678 C C . ARG A 1 89 ? 13.661 4.688 -29.298 1.00 66.31 89 ARG A C 1
ATOM 680 O O . ARG A 1 89 ? 13.872 4.481 -30.495 1.00 66.31 89 ARG A O 1
ATOM 687 N N . GLN A 1 90 ? 14.386 5.550 -28.584 1.00 65.44 90 GLN A N 1
ATOM 688 C CA . GLN A 1 90 ? 15.532 6.272 -29.146 1.00 65.44 90 GLN A CA 1
ATOM 689 C C . GLN A 1 90 ? 16.667 5.320 -29.540 1.00 65.44 90 GLN A C 1
ATOM 691 O O . GLN A 1 90 ? 17.209 5.454 -30.637 1.00 65.44 90 GLN A O 1
ATOM 696 N N . GLY A 1 91 ? 16.976 4.318 -28.712 1.00 60.59 91 GLY A N 1
ATOM 697 C CA . GLY A 1 91 ? 17.961 3.279 -29.025 1.00 60.59 91 GLY A CA 1
ATOM 698 C C . GLY A 1 91 ? 17.621 2.516 -30.308 1.00 60.59 91 GLY A C 1
ATOM 699 O O . GLY A 1 91 ? 18.455 2.416 -31.209 1.00 60.59 91 GLY A O 1
ATOM 700 N N . LYS A 1 92 ? 16.360 2.084 -30.463 1.00 59.19 92 LYS A N 1
ATOM 701 C CA . LYS A 1 92 ? 15.873 1.427 -31.692 1.00 59.19 92 LYS A CA 1
ATOM 702 C C . LYS A 1 92 ? 15.978 2.333 -32.925 1.00 59.19 92 LYS A C 1
ATOM 704 O O . LYS A 1 92 ? 16.356 1.862 -33.998 1.00 59.19 92 LYS A O 1
ATOM 709 N N . LYS A 1 93 ? 15.692 3.634 -32.788 1.00 60.50 93 LYS A N 1
ATOM 710 C CA . LYS A 1 93 ? 15.824 4.613 -33.883 1.00 60.50 93 LYS A CA 1
ATOM 711 C C . LYS A 1 93 ? 17.291 4.823 -34.288 1.00 60.50 93 LYS A C 1
ATOM 713 O O . LYS A 1 93 ? 17.584 4.843 -35.481 1.00 60.50 93 LYS A O 1
ATOM 718 N N . ARG A 1 94 ? 18.215 4.901 -33.322 1.00 63.84 94 ARG A N 1
ATOM 719 C CA . ARG A 1 94 ? 19.667 5.019 -33.570 1.00 63.84 94 ARG A CA 1
ATOM 720 C C . ARG A 1 94 ? 20.244 3.763 -34.222 1.00 63.84 94 ARG A C 1
ATOM 722 O O . ARG A 1 94 ? 20.966 3.884 -35.205 1.00 63.84 94 ARG A O 1
ATOM 729 N N . ME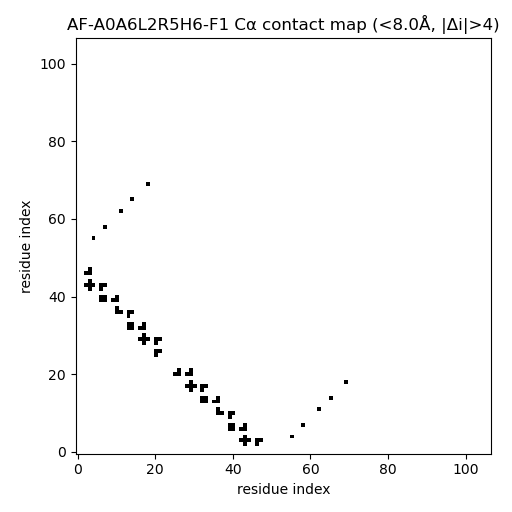T A 1 95 ? 19.865 2.571 -33.755 1.00 61.31 95 MET A N 1
ATOM 730 C CA . MET A 1 95 ? 20.248 1.303 -34.394 1.00 61.31 95 MET A CA 1
ATOM 731 C C . MET A 1 95 ? 19.756 1.209 -35.840 1.00 61.31 95 MET A C 1
ATOM 733 O O . MET A 1 95 ? 20.496 0.756 -36.708 1.00 61.31 95 MET A O 1
ATOM 737 N N . ARG A 1 96 ? 18.525 1.656 -36.122 1.00 61.69 96 ARG A N 1
ATOM 738 C CA . ARG A 1 96 ? 17.992 1.684 -37.491 1.00 61.69 96 ARG A CA 1
ATOM 739 C C . ARG A 1 96 ? 18.778 2.646 -38.389 1.00 61.69 96 ARG A C 1
ATOM 741 O O . ARG A 1 96 ? 19.094 2.271 -39.511 1.00 61.69 96 ARG A O 1
ATOM 748 N N . GLY A 1 97 ? 19.143 3.826 -37.882 1.00 66.31 97 GLY A N 1
ATOM 749 C CA . GLY A 1 97 ? 20.001 4.778 -38.600 1.00 66.31 97 GLY A CA 1
ATOM 750 C C . GLY A 1 97 ? 21.410 4.235 -38.862 1.00 66.31 97 GLY A C 1
ATOM 751 O O . GLY A 1 97 ? 21.914 4.351 -39.973 1.00 66.31 97 GLY A O 1
ATOM 752 N N . TYR A 1 98 ? 22.012 3.556 -37.882 1.00 61.25 98 TYR A N 1
ATOM 753 C CA . TYR A 1 98 ? 23.317 2.908 -38.044 1.00 61.25 98 TYR A CA 1
ATOM 754 C C . TYR A 1 98 ? 23.269 1.778 -39.083 1.00 61.25 98 TYR A C 1
ATOM 756 O O . TYR A 1 98 ? 24.135 1.685 -39.947 1.00 61.25 98 TYR A O 1
ATOM 764 N N . ARG A 1 99 ? 22.201 0.969 -39.075 1.00 58.88 99 ARG A N 1
ATOM 765 C CA . ARG A 1 99 ? 21.984 -0.104 -40.057 1.00 58.88 99 ARG A CA 1
ATOM 766 C C . ARG A 1 99 ? 21.748 0.430 -41.476 1.00 58.88 99 ARG A C 1
ATOM 768 O O . ARG A 1 99 ? 22.197 -0.193 -42.430 1.00 58.88 99 ARG A O 1
ATOM 775 N N . GLN A 1 100 ? 21.091 1.584 -41.616 1.00 61.28 100 GLN A N 1
ATOM 776 C CA . GLN A 1 100 ? 20.943 2.278 -42.902 1.00 61.28 100 GLN A CA 1
ATOM 777 C C . GLN A 1 100 ? 22.269 2.876 -43.392 1.00 61.28 100 GLN A C 1
ATOM 779 O O . GLN A 1 100 ? 22.586 2.749 -44.568 1.00 61.28 100 GLN A O 1
ATOM 784 N N . SER A 1 101 ? 23.064 3.470 -42.498 1.00 59.91 101 SER A N 1
ATOM 785 C CA . SER A 1 101 ? 24.369 4.042 -42.846 1.00 59.91 101 SER A CA 1
ATOM 786 C C . SER A 1 101 ? 25.398 2.976 -43.226 1.00 59.91 101 SER A C 1
ATOM 788 O O . SER A 1 101 ? 26.172 3.200 -44.145 1.00 59.91 101 SER A O 1
ATOM 790 N N . LEU A 1 102 ? 25.405 1.818 -42.557 1.00 60.50 102 LEU A N 1
ATOM 791 C CA . LEU A 1 102 ? 26.284 0.700 -42.920 1.00 60.50 102 LEU A CA 1
ATOM 792 C C . LEU A 1 102 ? 25.843 0.000 -44.213 1.00 60.50 102 LEU A C 1
ATOM 794 O O . LEU A 1 102 ? 26.691 -0.436 -44.983 1.00 60.50 102 LEU A O 1
ATOM 798 N N . GLY A 1 103 ? 24.535 -0.072 -44.484 1.00 57.06 103 GLY A N 1
ATOM 799 C CA . GLY A 1 103 ? 24.018 -0.598 -45.752 1.00 57.06 103 GLY A CA 1
ATOM 800 C C . GLY A 1 103 ? 24.392 0.258 -46.967 1.00 57.06 103 GLY A C 1
ATOM 801 O O . GLY A 1 103 ? 24.493 -0.269 -48.065 1.00 57.06 103 GLY A O 1
ATOM 802 N N . HIS A 1 104 ? 24.653 1.552 -46.763 1.00 55.09 104 HIS A N 1
ATOM 803 C CA . HIS A 1 104 ? 25.062 2.483 -47.818 1.00 55.09 104 HIS A CA 1
ATOM 804 C C . HIS A 1 104 ? 26.583 2.490 -48.085 1.00 55.09 104 HIS A C 1
ATOM 806 O O . HIS A 1 104 ? 27.027 3.122 -49.037 1.00 55.09 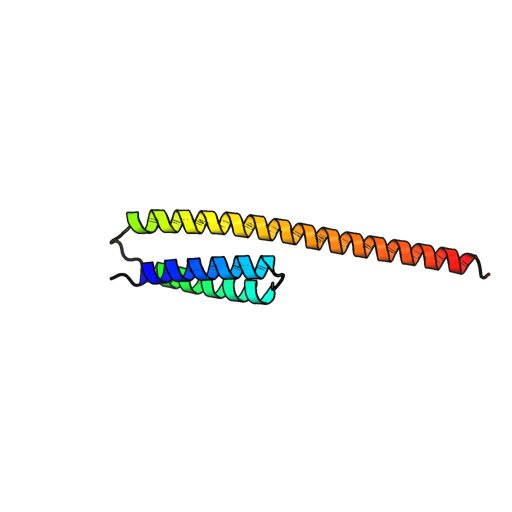104 HIS A O 1
ATOM 812 N N . VAL A 1 105 ? 27.378 1.819 -47.241 1.00 53.75 105 VAL A N 1
ATOM 813 C CA . VAL A 1 105 ? 28.850 1.712 -47.354 1.00 53.75 105 VAL A CA 1
ATOM 814 C C . VAL A 1 105 ? 29.280 0.370 -47.977 1.00 53.75 105 VAL A C 1
ATOM 816 O O . VAL A 1 105 ? 30.448 0.184 -48.297 1.00 53.75 105 VAL A O 1
ATOM 819 N N . LEU A 1 106 ? 28.343 -0.564 -48.176 1.00 52.69 106 LEU A N 1
ATOM 820 C CA . LEU A 1 106 ? 28.585 -1.893 -48.759 1.00 52.69 106 LEU A CA 1
ATOM 821 C C . LEU A 1 106 ? 28.006 -2.063 -50.182 1.00 52.69 106 LEU A C 1
ATOM 823 O O . LEU A 1 106 ? 27.857 -3.196 -50.638 1.00 52.69 106 LEU A O 1
ATOM 827 N N . GLN A 1 107 ? 27.681 -0.965 -50.873 1.00 48.28 107 GLN A N 1
ATOM 828 C CA . GLN A 1 107 ? 27.299 -0.933 -52.294 1.00 48.28 107 GLN A CA 1
ATOM 829 C C . GLN A 1 107 ? 28.355 -0.186 -53.101 1.00 48.28 107 GLN A C 1
ATOM 831 O O . GLN A 1 107 ? 28.632 -0.642 -54.230 1.00 48.28 107 GLN A O 1
#

Secondary structure (DSSP, 8-state):
--HHHHHHHHHHHHHHHHHHHHHTT-HHHHHHHHHHHHHHHHHHHHT--STTHHHHHHHHHHHHHHHHHHHHHHHHHHHHHHHHHHHHHHHHHHHHHHHHHHHTS--

Radius of gyration: 23.18 Å; Cα contacts (8 Å, |Δi|>4): 47; chains: 1; bounding box: 51×19×72 Å

Sequence (107 aa):
MRQGICLLDRALNIAHQEMAAIEAGEYDKAGELARQRGDIISQAWSLLGDESAEQYRSRLVSLAQMQRCLTSMAAGTRDVVVESLQKSRQGKKRMRGYRQSLGHVLQ

Nearest PDB structures (foldseek):
  4niq-assembly1_A  TM=6.101E-01  e=1.5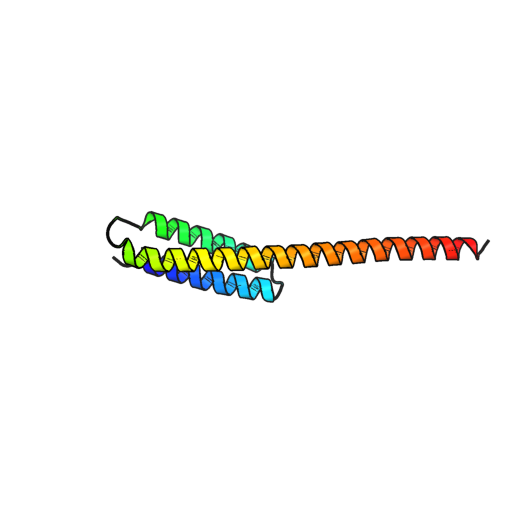23E+00  Saccharomyces cerevisiae S288C
  5tgw-assembly1_A  TM=4.983E-01  e=8.703E+00  Escherichia coli

Solvent-accessible surface area (backbone atoms only — not comparable to full-atom values): 5781 Å² total; per-residue (Å²): 140,60,65,33,58,57,30,47,56,50,28,51,53,35,50,54,52,22,51,52,24,50,76,70,66,39,54,70,60,21,53,51,34,51,50,55,27,53,56,34,48,53,51,20,57,76,57,59,65,94,85,48,67,70,73,47,49,60,52,51,53,50,51,54,51,49,51,51,51,52,53,52,50,53,50,51,52,50,50,53,52,49,50,52,52,48,52,51,52,51,51,54,51,52,52,52,51,50,53,54,56,55,60,68,74,77,115

pLDDT: mean 71.28, std 10.24, range [46.22, 89.56]

Mean predicted aligned error: 13.98 Å

Foldseek 3Di:
DCQLVVLLVVLVVLLVVLVVCLVVVVNVSNVVSVVVSVVSNVVSVVVDDDPPVPVVVVSVVVVVVSVVVVVVSVVVVVVVVVVVVVVVVVVVVVVVVVVVVVVVVVD